Protein AF-A0A368FU07-F1 (afdb_monomer_lite)

Foldseek 3Di:
DVVLLVVVVVVCVVVVHQPLLDQEEEAFDADDDPPVQVVSCVVSHDNVHYYHYAYPHPCSVVVSVVVVVVCCVVVVPVPSPPD

Structure (mmCIF, N/CA/C/O back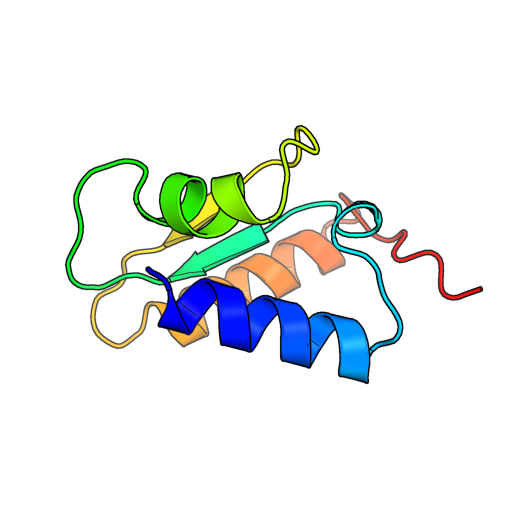bone):
data_AF-A0A368FU07-F1
#
_entry.id   AF-A0A368FU07-F1
#
loop_
_atom_site.group_PDB
_atom_site.id
_atom_site.type_symbol
_atom_site.label_atom_id
_atom_site.label_alt_id
_atom_site.label_comp_id
_atom_site.label_asym_id
_atom_site.label_entity_id
_atom_site.label_seq_id
_atom_site.pdbx_PDB_ins_code
_atom_site.Cartn_x
_atom_site.Cartn_y
_atom_site.Cartn_z
_atom_site.occupancy
_atom_site.B_iso_or_equiv
_atom_site.auth_seq_id
_atom_site.auth_comp_id
_atom_site.auth_asym_id
_atom_site.auth_atom_id
_atom_site.pdbx_PDB_model_num
ATOM 1 N N . MET A 1 1 ? -3.862 -1.668 -12.724 1.00 65.44 1 MET A N 1
ATOM 2 C CA . MET A 1 1 ? -4.623 -1.358 -11.491 1.00 65.44 1 MET A CA 1
ATOM 3 C C . MET A 1 1 ? -5.225 -2.614 -10.872 1.00 65.44 1 MET A C 1
ATOM 5 O O . MET A 1 1 ? -4.925 -2.844 -9.713 1.00 65.44 1 MET A O 1
ATOM 9 N N . LEU A 1 2 ? -5.918 -3.472 -11.640 1.00 74.56 2 LEU A N 1
ATOM 10 C CA . LEU A 1 2 ? -6.496 -4.741 -11.146 1.00 74.56 2 LEU A CA 1
ATOM 11 C C . LEU A 1 2 ? -5.533 -5.603 -10.307 1.00 74.56 2 LEU A C 1
ATOM 13 O O . LEU A 1 2 ? -5.875 -6.071 -9.229 1.00 74.56 2 LEU A O 1
ATOM 17 N N . CYS A 1 3 ? -4.295 -5.753 -10.786 1.00 83.25 3 CYS A N 1
ATOM 18 C CA . CYS A 1 3 ? -3.252 -6.507 -10.091 1.00 83.25 3 CYS A CA 1
ATOM 19 C C . CYS A 1 3 ? -2.967 -5.944 -8.685 1.00 83.25 3 CYS A C 1
ATOM 21 O O . CYS A 1 3 ? -2.922 -6.697 -7.723 1.00 83.25 3 CYS A O 1
ATOM 23 N N . ALA A 1 4 ? -2.858 -4.618 -8.534 1.00 84.19 4 ALA A N 1
ATOM 24 C CA . ALA A 1 4 ? -2.594 -3.994 -7.235 1.00 84.19 4 ALA A CA 1
ATOM 25 C C . ALA A 1 4 ? -3.735 -4.241 -6.232 1.00 84.19 4 ALA A C 1
ATOM 27 O O . ALA A 1 4 ? -3.477 -4.529 -5.070 1.00 84.19 4 ALA A O 1
ATOM 28 N N . GLN A 1 5 ? -4.987 -4.184 -6.689 1.00 86.31 5 GLN A N 1
ATOM 29 C CA . GLN A 1 5 ? -6.167 -4.435 -5.853 1.00 86.31 5 GLN A CA 1
ATOM 30 C C . GLN A 1 5 ? -6.218 -5.886 -5.364 1.00 86.31 5 GLN A C 1
ATOM 32 O O . GLN A 1 5 ? -6.511 -6.140 -4.195 1.00 86.31 5 GLN A O 1
ATOM 37 N N . LEU A 1 6 ? -5.860 -6.833 -6.234 1.00 90.88 6 LEU A N 1
ATOM 38 C CA . LEU A 1 6 ? -5.764 -8.244 -5.873 1.00 90.88 6 LEU A CA 1
ATOM 39 C C . LEU A 1 6 ? -4.714 -8.473 -4.775 1.00 90.88 6 LEU A C 1
ATOM 41 O O . LEU A 1 6 ? -5.013 -9.091 -3.762 1.00 90.88 6 LEU A O 1
ATOM 45 N N . TRP A 1 7 ? -3.506 -7.924 -4.924 1.00 90.94 7 TRP A N 1
ATOM 46 C CA . TRP A 1 7 ? -2.459 -8.096 -3.908 1.00 90.94 7 TRP A CA 1
ATOM 47 C C . TRP A 1 7 ? -2.819 -7.454 -2.569 1.00 90.94 7 TRP A C 1
ATOM 49 O O . TRP A 1 7 ? -2.521 -8.026 -1.525 1.00 90.94 7 TRP A O 1
ATOM 59 N N . VAL A 1 8 ? -3.489 -6.298 -2.585 1.00 91.31 8 VAL A N 1
ATOM 60 C CA . VAL A 1 8 ? -3.956 -5.654 -1.350 1.00 91.31 8 VAL A CA 1
ATOM 61 C C . VAL A 1 8 ? -5.011 -6.511 -0.653 1.00 91.31 8 VAL A C 1
ATOM 63 O O . VAL A 1 8 ? -4.913 -6.721 0.549 1.00 91.31 8 VAL A O 1
ATOM 66 N N . THR A 1 9 ? -5.996 -7.040 -1.381 1.00 92.06 9 THR A N 1
ATOM 67 C CA . THR A 1 9 ? -7.037 -7.893 -0.777 1.00 92.06 9 THR A CA 1
ATOM 68 C C . THR A 1 9 ? -6.476 -9.197 -0.221 1.00 92.06 9 THR A C 1
ATOM 70 O O . THR A 1 9 ? -6.838 -9.564 0.891 1.00 92.06 9 THR A O 1
ATOM 73 N N . ILE A 1 10 ? -5.539 -9.840 -0.925 1.00 95.06 10 ILE A N 1
ATOM 74 C CA . ILE A 1 10 ? -4.842 -11.038 -0.430 1.00 95.06 10 ILE A CA 1
ATOM 75 C C . ILE A 1 10 ? -4.057 -10.727 0.851 1.00 95.06 10 ILE A C 1
ATOM 77 O O . ILE A 1 10 ? -4.156 -11.471 1.820 1.00 95.06 10 ILE A O 1
ATOM 81 N N . ALA A 1 11 ? -3.306 -9.621 0.886 1.00 91.81 11 ALA A N 1
ATOM 82 C CA . ALA A 1 11 ? -2.536 -9.238 2.070 1.00 91.81 11 ALA A CA 1
ATOM 83 C C . ALA A 1 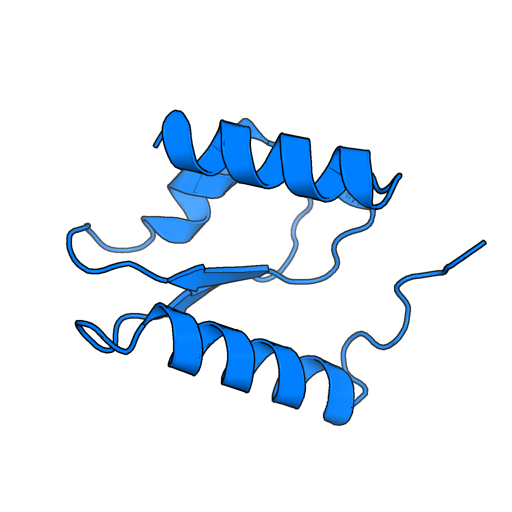11 ? -3.434 -8.908 3.276 1.00 91.81 11 ALA A C 1
ATOM 85 O O . ALA A 1 11 ? -3.101 -9.233 4.411 1.00 91.81 11 ALA A O 1
ATOM 86 N N . LEU A 1 12 ? -4.583 -8.273 3.036 1.00 91.81 12 LEU A N 1
ATOM 87 C CA . LEU A 1 12 ? -5.568 -7.994 4.081 1.00 91.81 12 LEU A CA 1
ATOM 88 C C . LEU A 1 12 ? -6.195 -9.279 4.632 1.00 91.81 12 LEU A C 1
ATOM 90 O O . LEU A 1 12 ? -6.332 -9.404 5.848 1.00 91.81 12 LEU A O 1
ATOM 94 N N . ASP A 1 13 ? -6.530 -10.231 3.759 1.00 94.44 13 ASP A N 1
ATOM 95 C CA . ASP A 1 13 ? -7.093 -11.530 4.143 1.00 94.44 13 ASP A CA 1
ATOM 96 C C . ASP A 1 13 ? -6.099 -12.363 4.968 1.00 94.44 13 ASP A C 1
ATOM 98 O O . ASP A 1 13 ? -6.462 -12.884 6.024 1.00 94.44 13 ASP A O 1
ATOM 102 N N . ASP A 1 14 ? -4.823 -12.381 4.568 1.00 95.44 14 ASP A N 1
ATOM 103 C CA . ASP A 1 14 ? -3.735 -13.036 5.311 1.00 95.44 14 ASP A CA 1
ATOM 104 C C . ASP A 1 14 ? -3.599 -12.472 6.739 1.00 95.44 14 ASP A C 1
ATOM 106 O O . ASP A 1 14 ? -3.447 -13.208 7.717 1.00 95.44 14 ASP A O 1
ATOM 110 N N . CYS A 1 15 ? -3.770 -11.155 6.887 1.00 92.06 15 CYS A N 1
ATOM 111 C CA . CYS A 1 15 ? -3.777 -10.475 8.181 1.00 92.06 15 CYS A CA 1
ATOM 112 C C . CYS A 1 15 ? -5.132 -10.516 8.914 1.00 92.06 15 CYS A C 1
ATOM 114 O O . CYS A 1 15 ? -5.220 -10.000 10.029 1.00 92.06 15 CYS A O 1
ATOM 116 N N . LYS A 1 16 ? -6.185 -11.103 8.327 1.00 92.69 16 LYS A N 1
ATOM 117 C CA . LYS A 1 16 ? -7.574 -11.072 8.833 1.00 92.69 16 LYS A CA 1
ATOM 118 C C . LYS A 1 16 ? -8.093 -9.655 9.114 1.00 92.69 16 LYS A C 1
ATOM 120 O O . LYS A 1 16 ? -8.888 -9.448 10.033 1.00 92.69 16 LYS A O 1
ATOM 125 N N . LEU A 1 17 ? -7.647 -8.685 8.323 1.00 91.19 17 LEU A N 1
ATOM 126 C CA . LEU A 1 17 ? -8.065 -7.290 8.398 1.00 91.19 17 LEU A CA 1
ATOM 127 C C . LEU A 1 17 ? -9.005 -6.958 7.244 1.00 91.19 17 LEU A C 1
ATOM 129 O O . LEU A 1 17 ? -8.922 -7.511 6.150 1.00 91.19 17 LEU A O 1
ATOM 133 N N . LYS A 1 18 ? -9.900 -6.00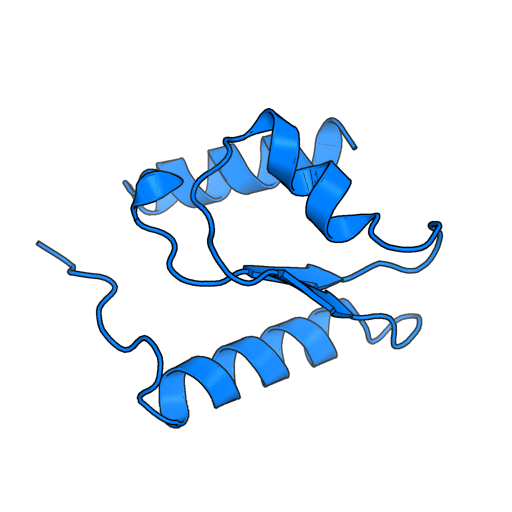6 7.473 1.00 90.75 18 LYS A N 1
ATOM 134 C CA . LYS A 1 18 ? -10.702 -5.391 6.418 1.00 90.75 18 LYS A CA 1
ATOM 135 C C . LYS A 1 18 ? -10.019 -4.119 5.945 1.00 90.75 18 LYS A C 1
ATOM 137 O O . LYS A 1 18 ? -9.294 -3.464 6.688 1.00 90.75 18 LYS A O 1
ATOM 142 N N . TYR A 1 19 ? -10.328 -3.694 4.721 1.00 89.56 19 TYR A N 1
ATOM 143 C CA . TYR A 1 19 ? -9.836 -2.410 4.215 1.00 89.56 19 TYR A CA 1
ATOM 144 C C . TYR A 1 19 ? -10.275 -1.217 5.092 1.00 89.56 19 TYR A C 1
ATOM 146 O O . TYR A 1 19 ? -9.550 -0.235 5.209 1.00 89.56 19 TYR A O 1
ATOM 154 N N . SER A 1 20 ? -11.421 -1.329 5.775 1.00 90.19 20 SER A N 1
ATOM 155 C CA . SER A 1 20 ? -11.902 -0.355 6.767 1.00 90.19 20 SER A CA 1
ATOM 156 C C . SER A 1 20 ? -11.023 -0.226 8.014 1.00 90.19 20 SER A C 1
ATOM 158 O O . SER A 1 20 ? -11.148 0.762 8.729 1.00 90.19 20 SER A O 1
ATOM 160 N N . ASP A 1 21 ? -10.173 -1.215 8.290 1.00 89.81 21 ASP A N 1
ATOM 161 C CA . ASP A 1 21 ? -9.297 -1.232 9.466 1.00 89.81 21 ASP A CA 1
ATOM 162 C C . ASP A 1 21 ? -7.962 -0.522 9.186 1.00 89.81 21 ASP A C 1
ATOM 164 O O . ASP A 1 21 ? -7.189 -0.236 10.100 1.00 89.81 21 ASP A O 1
ATOM 168 N N . ILE A 1 22 ? -7.690 -0.213 7.915 1.00 89.44 22 ILE A N 1
ATOM 169 C CA . ILE A 1 22 ? -6.515 0.544 7.499 1.00 89.44 22 ILE A CA 1
ATOM 170 C C . ILE A 1 22 ? -6.734 2.015 7.828 1.00 89.44 22 ILE A C 1
ATOM 172 O O . ILE A 1 22 ? -7.780 2.578 7.530 1.00 89.44 22 ILE A O 1
ATOM 176 N N . GLN A 1 23 ? -5.729 2.651 8.428 1.00 90.38 23 GLN A N 1
ATOM 177 C CA . GLN A 1 23 ? -5.801 4.060 8.829 1.00 90.38 23 GLN A CA 1
ATOM 178 C C . GLN A 1 23 ? -5.083 4.992 7.847 1.00 90.38 23 GLN A C 1
ATOM 180 O O . GLN A 1 23 ? -5.398 6.178 7.772 1.00 90.38 23 GLN A O 1
ATOM 185 N N . GLN A 1 24 ? -4.118 4.462 7.093 1.00 89.88 24 GLN A N 1
ATOM 186 C CA . GLN A 1 24 ? -3.315 5.197 6.124 1.00 89.88 24 GLN A CA 1
ATOM 187 C C . GLN A 1 24 ? -2.686 4.226 5.122 1.00 89.88 24 GLN A C 1
ATOM 189 O O . GLN A 1 24 ? -2.407 3.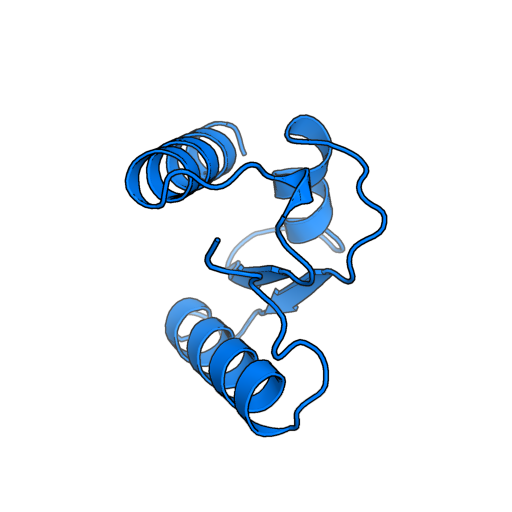077 5.465 1.00 89.88 24 GLN A O 1
ATOM 194 N N . ALA A 1 25 ? -2.445 4.681 3.893 1.00 91.88 25 ALA A N 1
ATOM 195 C CA . ALA A 1 25 ? -1.801 3.870 2.867 1.00 91.88 25 ALA A CA 1
ATOM 196 C C . ALA A 1 25 ? -0.661 4.617 2.172 1.00 91.88 25 ALA A C 1
ATOM 198 O O . ALA A 1 25 ? -0.768 5.805 1.865 1.00 91.88 25 ALA A O 1
ATOM 199 N N . THR A 1 26 ? 0.400 3.885 1.848 1.00 94.19 26 THR A N 1
ATOM 200 C CA . THR A 1 26 ? 1.528 4.388 1.061 1.00 94.19 26 THR A CA 1
ATOM 201 C C . THR A 1 26 ? 1.634 3.554 -0.205 1.00 94.19 26 THR A C 1
ATOM 203 O O . THR A 1 26 ? 1.786 2.336 -0.137 1.00 94.19 26 THR A O 1
ATOM 206 N N . VAL A 1 27 ? 1.519 4.193 -1.368 1.00 93.94 27 VAL A N 1
ATOM 207 C CA . VAL A 1 27 ? 1.444 3.512 -2.663 1.00 93.94 27 VAL A CA 1
ATOM 208 C C . VAL A 1 27 ? 2.626 3.920 -3.529 1.00 93.94 27 VAL A C 1
ATOM 210 O O . VAL A 1 27 ? 2.728 5.066 -3.969 1.00 93.94 27 VAL A O 1
ATOM 213 N N . GLY A 1 28 ? 3.525 2.966 -3.764 1.00 93.12 28 GLY A N 1
ATOM 214 C CA . GLY A 1 28 ? 4.677 3.129 -4.644 1.00 93.12 28 GLY A CA 1
ATOM 215 C C . GLY A 1 28 ? 4.296 2.983 -6.118 1.00 93.12 28 GLY A C 1
ATOM 216 O O . GLY A 1 28 ? 3.599 2.035 -6.479 1.00 93.12 28 GLY A O 1
ATOM 217 N N . TYR A 1 29 ? 4.774 3.879 -6.980 1.00 91.31 29 TYR A N 1
ATOM 218 C CA . TYR A 1 29 ? 4.580 3.781 -8.429 1.00 91.31 29 TYR A CA 1
ATOM 219 C C . TYR A 1 29 ? 5.779 4.339 -9.198 1.00 91.31 29 TYR A C 1
ATOM 221 O O . TYR A 1 29 ? 6.458 5.250 -8.735 1.00 91.31 29 TYR A O 1
ATOM 229 N N . LEU A 1 30 ? 6.019 3.783 -10.388 1.00 90.50 30 LEU A N 1
ATOM 230 C CA . LEU A 1 30 ? 7.067 4.233 -11.310 1.00 90.50 30 LEU A CA 1
ATOM 231 C C . LEU A 1 30 ? 6.469 4.954 -12.523 1.00 90.50 30 LEU A C 1
ATOM 233 O O . LEU A 1 30 ? 6.869 6.063 -12.861 1.00 90.50 30 LEU A O 1
ATOM 237 N N . PHE A 1 31 ? 5.474 4.323 -13.149 1.00 87.12 31 PHE A N 1
ATOM 238 C CA . PHE A 1 31 ? 4.759 4.855 -14.304 1.00 87.12 31 PHE A CA 1
ATOM 239 C C . PHE A 1 31 ? 3.299 5.098 -13.925 1.00 87.12 31 PHE A C 1
ATOM 241 O O . PHE A 1 31 ? 2.587 4.172 -13.535 1.00 87.12 31 PHE A O 1
ATOM 248 N N . GLY A 1 32 ? 2.855 6.349 -14.017 1.00 85.62 32 GLY A N 1
ATOM 249 C CA . GLY A 1 32 ? 1.496 6.742 -13.667 1.00 85.62 32 GLY A CA 1
ATOM 250 C C . GLY A 1 32 ? 1.323 8.255 -13.665 1.00 85.62 32 GLY A C 1
ATOM 251 O O . GLY A 1 32 ? 2.293 9.001 -13.548 1.00 85.62 32 GLY A O 1
ATOM 252 N N . GLY A 1 33 ? 0.075 8.698 -13.810 1.00 85.12 33 GLY A N 1
ATOM 253 C CA . GLY A 1 33 ? -0.291 10.098 -13.621 1.00 85.12 33 GLY A CA 1
ATOM 254 C C . GLY A 1 33 ? -0.372 10.478 -12.143 1.00 85.12 33 GLY A C 1
ATOM 255 O O . GLY A 1 33 ? -0.188 9.647 -11.245 1.00 85.12 33 GLY A O 1
ATOM 256 N N . THR A 1 34 ? -0.707 11.742 -11.891 1.00 86.19 34 THR A N 1
ATOM 257 C CA . THR A 1 34 ? -1.049 12.197 -10.544 1.00 86.19 34 THR A CA 1
ATOM 258 C C . THR A 1 34 ? -2.190 11.353 -9.978 1.00 86.19 34 THR A C 1
ATOM 260 O O . THR A 1 34 ? -3.061 10.857 -10.694 1.00 86.19 34 THR A O 1
ATOM 263 N N . CYS A 1 35 ? -2.154 11.147 -8.668 1.00 88.19 35 CYS A N 1
ATOM 264 C CA . CYS A 1 35 ? -3.160 10.393 -7.927 1.00 88.19 35 CYS A CA 1
ATOM 265 C C . CYS A 1 35 ? -3.355 8.910 -8.325 1.00 88.19 35 CYS A C 1
ATOM 267 O O . CYS A 1 35 ? -4.391 8.310 -8.019 1.00 88.19 35 CYS A O 1
ATOM 269 N N . CYS A 1 36 ? -2.386 8.287 -9.005 1.00 89.12 36 CYS A N 1
ATOM 270 C CA . CYS A 1 36 ? -2.506 6.891 -9.435 1.00 89.12 36 CYS A CA 1
ATOM 271 C C . CYS A 1 36 ? -2.614 5.894 -8.267 1.00 89.12 36 CYS A C 1
ATOM 273 O O . CYS A 1 36 ? -3.296 4.878 -8.408 1.00 89.12 36 CYS A O 1
ATOM 275 N N . GLY A 1 37 ? -2.019 6.190 -7.108 1.00 89.00 37 GLY A N 1
ATOM 276 C CA . GLY A 1 37 ? -2.141 5.370 -5.908 1.00 89.00 37 GLY A CA 1
ATOM 277 C C . GLY A 1 37 ? -3.518 5.459 -5.259 1.00 89.00 37 GLY A C 1
ATOM 278 O O . GLY A 1 37 ? -4.070 4.431 -4.875 1.00 89.00 37 GLY A O 1
ATOM 279 N N . GLN A 1 38 ? -4.142 6.643 -5.226 1.00 91.25 38 GLN A N 1
ATOM 280 C CA . GLN A 1 38 ? -5.540 6.757 -4.803 1.00 91.25 38 GLN A CA 1
ATOM 281 C C . GLN A 1 38 ? -6.451 5.980 -5.749 1.00 91.25 38 GLN A C 1
ATOM 283 O O . GLN A 1 38 ? -7.274 5.193 -5.294 1.00 91.25 38 GLN A O 1
ATOM 288 N N . ARG A 1 39 ? -6.263 6.130 -7.068 1.00 90.75 39 ARG A N 1
ATOM 289 C CA . ARG A 1 39 ? -7.051 5.384 -8.059 1.00 90.75 39 ARG A CA 1
ATOM 290 C C . ARG A 1 39 ? -6.887 3.871 -7.902 1.00 90.75 39 ARG A C 1
ATOM 292 O O . ARG A 1 39 ? -7.858 3.144 -8.094 1.00 90.75 39 ARG A O 1
ATOM 299 N N . ALA A 1 40 ? -5.694 3.397 -7.540 1.00 90.06 40 ALA A N 1
ATOM 300 C CA . ALA A 1 40 ? -5.464 1.983 -7.263 1.00 90.06 40 ALA A CA 1
ATOM 301 C C . ALA A 1 40 ? -6.295 1.482 -6.069 1.00 90.06 40 ALA A C 1
ATOM 303 O O . ALA A 1 40 ? -6.753 0.344 -6.103 1.00 90.06 40 ALA A O 1
ATOM 304 N N . LEU A 1 41 ? -6.540 2.322 -5.060 1.00 90.50 41 LEU A N 1
ATOM 305 C CA . LEU A 1 41 ? -7.262 1.946 -3.843 1.0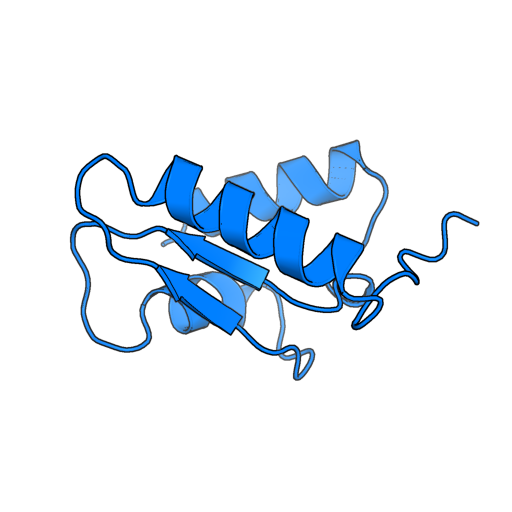0 90.50 41 LEU A CA 1
ATOM 306 C C . LEU A 1 41 ? -8.764 2.278 -3.857 1.00 90.50 41 LEU A C 1
ATOM 308 O O . LEU A 1 41 ? -9.512 1.637 -3.132 1.00 90.50 41 LEU A O 1
ATOM 312 N N . TYR A 1 42 ? -9.238 3.212 -4.687 1.00 88.19 42 TYR A N 1
ATOM 313 C CA . TYR A 1 42 ? -10.653 3.627 -4.707 1.00 88.19 42 TYR A CA 1
ATOM 314 C C . TYR A 1 42 ? -11.643 2.484 -4.937 1.00 88.19 42 TYR A C 1
ATOM 316 O O . TYR A 1 42 ? -12.707 2.467 -4.325 1.00 88.19 42 TYR A O 1
ATOM 324 N N . GLU A 1 43 ? -11.281 1.509 -5.770 1.00 85.62 43 GLU A N 1
ATOM 325 C CA . GLU A 1 43 ? -12.129 0.340 -6.045 1.00 85.62 43 GLU A CA 1
ATOM 326 C C . GLU A 1 43 ? -12.202 -0.633 -4.845 1.00 85.62 43 GLU A C 1
ATOM 328 O O . GLU A 1 43 ? -13.079 -1.489 -4.805 1.00 85.62 43 GLU A O 1
ATOM 333 N N . LEU A 1 44 ? -11.304 -0.508 -3.855 1.00 86.50 44 LEU A N 1
ATOM 334 C CA . LEU A 1 44 ? -11.355 -1.272 -2.598 1.00 86.50 44 LEU A CA 1
ATOM 335 C C . LEU A 1 44 ? -12.280 -0.626 -1.557 1.00 86.50 44 LEU A C 1
ATOM 337 O O . LEU A 1 44 ? -12.739 -1.301 -0.636 1.00 86.50 44 LEU A O 1
ATOM 341 N N . GLY A 1 45 ? -12.557 0.673 -1.697 1.00 86.38 45 GLY A N 1
ATOM 342 C CA . GLY A 1 45 ? -13.487 1.412 -0.852 1.00 86.38 45 GLY A CA 1
ATOM 343 C C . GLY A 1 45 ? -13.069 2.862 -0.602 1.00 86.38 45 GLY A C 1
ATOM 344 O O . GLY A 1 45 ? -11.894 3.219 -0.630 1.00 86.38 45 GLY A O 1
ATOM 345 N N . PHE A 1 46 ? -14.052 3.710 -0.299 1.00 85.94 46 PHE A N 1
ATOM 346 C CA . PHE A 1 46 ? -13.837 5.101 0.107 1.00 85.94 46 PHE A CA 1
ATOM 347 C C . PHE A 1 46 ? -13.889 5.223 1.632 1.00 85.94 46 PHE A C 1
ATOM 349 O O . PHE A 1 46 ? -14.915 5.570 2.208 1.00 85.94 46 PHE A O 1
ATOM 356 N N . THR A 1 47 ? -12.773 4.924 2.294 1.00 87.00 47 THR A N 1
ATOM 357 C CA . THR A 1 47 ? -12.656 4.961 3.764 1.00 87.00 47 THR A CA 1
ATOM 358 C C . THR A 1 47 ? -12.253 6.333 4.313 1.00 87.00 47 THR A C 1
ATOM 360 O O . THR A 1 47 ? -12.304 6.550 5.518 1.00 87.00 47 THR A O 1
ATOM 363 N N . GLY A 1 48 ? -11.850 7.271 3.446 1.00 87.81 48 GLY A N 1
ATOM 364 C CA . GLY A 1 48 ? -11.379 8.603 3.849 1.00 87.81 48 GLY A CA 1
ATOM 365 C C . GLY A 1 48 ? -9.959 8.623 4.426 1.00 87.81 48 GLY A C 1
ATOM 366 O O . GLY A 1 48 ? -9.525 9.651 4.942 1.00 87.81 48 GLY A O 1
ATOM 367 N N . ILE A 1 49 ? -9.228 7.508 4.335 1.00 90.00 49 ILE A N 1
ATOM 368 C CA . ILE A 1 49 ? -7.856 7.412 4.837 1.00 90.00 49 ILE A CA 1
ATOM 369 C C . ILE A 1 49 ? -6.907 8.292 4.013 1.00 90.00 49 ILE A C 1
ATOM 371 O O . ILE A 1 49 ? -7.083 8.417 2.795 1.00 90.00 49 ILE A O 1
ATOM 375 N N . PRO A 1 50 ? -5.861 8.874 4.621 1.00 90.62 50 PRO A N 1
ATOM 376 C CA . PRO A 1 50 ? -4.814 9.531 3.856 1.00 90.62 50 PRO A CA 1
ATOM 377 C C . PRO A 1 50 ? -4.054 8.510 2.997 1.00 90.62 50 PRO A C 1
ATOM 379 O O . PRO A 1 50 ? -3.758 7.398 3.442 1.00 90.62 50 PRO A O 1
ATOM 382 N N . ILE A 1 51 ? -3.723 8.896 1.763 1.00 91.56 51 ILE A N 1
ATOM 383 C CA . ILE A 1 51 ? -2.991 8.055 0.808 1.00 91.56 51 ILE A CA 1
ATOM 384 C C . ILE A 1 51 ? -1.788 8.837 0.282 1.00 91.56 51 ILE A C 1
ATOM 386 O O . ILE A 1 51 ? -1.948 9.871 -0.371 1.00 91.56 51 ILE A O 1
ATOM 390 N N . PHE A 1 52 ? -0.587 8.320 0.528 1.00 92.12 52 PHE A N 1
ATOM 391 C CA . PHE A 1 52 ? 0.662 8.898 0.044 1.00 92.12 52 PHE A CA 1
ATOM 392 C C . PHE A 1 52 ? 1.131 8.197 -1.225 1.00 92.12 52 PHE A C 1
ATOM 394 O O . PHE A 1 52 ? 1.394 6.996 -1.232 1.00 92.12 52 PHE A O 1
ATOM 401 N N . ASN A 1 53 ? 1.271 8.961 -2.305 1.00 92.75 53 ASN A N 1
ATOM 402 C CA . ASN A 1 53 ? 1.849 8.468 -3.550 1.00 92.75 53 ASN A CA 1
ATOM 403 C C . ASN A 1 53 ? 3.364 8.637 -3.498 1.00 92.75 53 ASN A C 1
ATOM 405 O O . ASN A 1 53 ? 3.851 9.761 -3.396 1.00 92.75 53 ASN A O 1
ATOM 409 N N . VAL A 1 54 ? 4.101 7.536 -3.603 1.00 93.62 54 VAL A N 1
ATOM 410 C CA . VAL A 1 54 ? 5.561 7.534 -3.510 1.00 93.62 54 VAL A CA 1
ATOM 411 C C . VAL A 1 54 ? 6.148 7.168 -4.859 1.00 93.62 54 VAL A C 1
ATOM 413 O O . VAL A 1 54 ? 5.920 6.075 -5.371 1.00 93.62 54 VAL A O 1
ATOM 416 N N . ASN A 1 55 ? 6.927 8.086 -5.417 1.00 93.44 55 ASN A N 1
ATOM 417 C CA . ASN A 1 55 ? 7.708 7.844 -6.619 1.00 93.44 55 ASN A CA 1
ATOM 418 C C . ASN A 1 55 ? 9.160 8.225 -6.343 1.00 93.44 55 ASN A C 1
ATOM 420 O O . ASN A 1 55 ? 9.504 9.399 -6.239 1.00 93.44 55 ASN A O 1
ATOM 424 N N . ASN A 1 56 ? 9.990 7.203 -6.191 1.00 94.06 56 ASN A N 1
ATOM 425 C CA . ASN A 1 56 ? 11.437 7.299 -6.077 1.00 94.06 56 ASN A CA 1
ATOM 426 C C . ASN A 1 56 ? 12.085 6.265 -7.005 1.00 94.06 56 ASN A C 1
ATOM 428 O O . ASN A 1 56 ? 12.885 5.426 -6.586 1.00 94.06 56 ASN A O 1
ATOM 432 N N . ALA A 1 57 ? 11.645 6.257 -8.266 1.00 92.62 57 ALA A N 1
ATOM 433 C CA . ALA A 1 57 ? 12.091 5.306 -9.273 1.00 92.62 57 ALA A CA 1
ATOM 434 C C . ALA A 1 57 ? 12.021 3.844 -8.761 1.00 92.62 57 ALA A C 1
ATOM 436 O O . ALA A 1 57 ? 11.029 3.433 -8.148 1.00 92.62 57 ALA A O 1
ATOM 437 N N . CYS A 1 58 ? 13.079 3.056 -8.964 1.00 94.44 58 CYS A N 1
ATOM 438 C CA . CYS A 1 58 ? 13.179 1.670 -8.494 1.00 94.44 58 CYS A CA 1
ATOM 439 C C . CYS A 1 58 ? 13.097 1.530 -6.963 1.00 94.44 58 CYS A C 1
ATOM 441 O O . CYS A 1 58 ? 12.745 0.467 -6.461 1.00 94.44 58 CYS A O 1
ATOM 443 N N . ALA A 1 59 ? 13.389 2.595 -6.213 1.00 94.56 59 ALA A N 1
ATOM 444 C CA . ALA A 1 59 ? 13.346 2.609 -4.756 1.00 94.56 59 ALA A CA 1
ATOM 445 C C . ALA A 1 59 ? 11.969 3.008 -4.195 1.00 94.56 59 ALA A C 1
ATOM 447 O O . ALA A 1 59 ? 11.829 3.187 -2.987 1.00 94.56 59 ALA A O 1
ATOM 448 N N . SER A 1 60 ? 10.932 3.151 -5.030 1.00 93.81 60 SER A N 1
ATOM 449 C CA . SER A 1 60 ? 9.588 3.555 -4.580 1.00 93.81 60 SER A CA 1
ATOM 450 C C . SER A 1 60 ? 9.006 2.613 -3.522 1.00 93.81 60 SER A C 1
ATOM 452 O O . SER A 1 60 ? 8.385 3.075 -2.569 1.00 93.81 60 SER A O 1
ATOM 454 N N . GLY A 1 61 ? 9.243 1.303 -3.656 1.00 90.81 61 GLY A N 1
ATOM 455 C CA . GLY A 1 61 ? 8.768 0.305 -2.693 1.00 90.81 61 GLY A CA 1
ATOM 456 C C . GLY A 1 61 ? 9.416 0.457 -1.314 1.00 90.81 61 GLY A C 1
ATOM 457 O O . GLY A 1 61 ? 8.715 0.572 -0.312 1.00 90.81 61 GLY A O 1
ATOM 458 N N . SER A 1 62 ? 10.750 0.530 -1.255 1.00 94.81 62 SER A N 1
ATOM 459 C CA . SER A 1 62 ? 11.487 0.709 0.005 1.00 94.81 62 SER A CA 1
ATOM 460 C C . SER A 1 62 ? 11.259 2.088 0.622 1.00 94.81 62 SER A C 1
ATOM 462 O O . SER A 1 62 ? 11.099 2.192 1.835 1.00 94.81 62 SER A O 1
ATOM 464 N N . SER A 1 63 ? 11.162 3.133 -0.203 1.00 95.69 63 SER A N 1
ATOM 465 C CA . SER A 1 63 ? 10.812 4.487 0.245 1.00 95.69 63 SER A CA 1
ATOM 466 C C . SER A 1 63 ? 9.411 4.514 0.858 1.00 95.69 63 SER A C 1
ATOM 468 O O . SER A 1 63 ? 9.209 5.109 1.912 1.00 95.69 63 SER A O 1
ATOM 470 N N . GLY A 1 64 ? 8.450 3.821 0.237 1.00 93.56 64 GLY A N 1
ATOM 471 C CA . GLY A 1 64 ? 7.097 3.685 0.766 1.00 93.56 64 GLY A CA 1
ATOM 472 C C . GLY A 1 64 ? 7.060 2.941 2.101 1.00 93.56 64 GLY A C 1
ATOM 473 O O . GLY A 1 64 ? 6.418 3.402 3.040 1.00 93.56 64 GLY A O 1
ATOM 474 N N . LEU A 1 65 ? 7.805 1.838 2.222 1.00 91.94 65 LEU A N 1
ATOM 475 C CA . LEU A 1 65 ? 7.901 1.078 3.470 1.00 91.94 65 LEU A CA 1
ATOM 476 C C . LEU A 1 65 ? 8.571 1.886 4.592 1.00 91.94 65 LEU A C 1
ATOM 478 O O . LEU A 1 65 ? 8.108 1.864 5.732 1.00 91.94 65 LEU A O 1
ATOM 482 N N . PHE A 1 66 ? 9.634 2.624 4.272 1.00 94.00 66 PHE A N 1
ATOM 483 C CA . PHE A 1 66 ? 10.298 3.521 5.215 1.00 94.00 66 PHE A CA 1
ATOM 484 C C . PHE A 1 66 ? 9.343 4.610 5.721 1.00 94.00 66 PHE A C 1
ATOM 486 O O . PHE A 1 66 ? 9.269 4.844 6.925 1.00 94.00 66 PHE A O 1
ATOM 493 N N . LEU A 1 67 ? 8.552 5.215 4.829 1.00 92.81 67 LEU A N 1
ATOM 494 C CA . LEU A 1 67 ? 7.518 6.175 5.215 1.00 92.81 67 LEU A CA 1
ATOM 495 C C . LEU A 1 67 ? 6.457 5.533 6.118 1.00 92.81 67 LEU A C 1
ATOM 497 O O . LEU A 1 67 ? 6.164 6.091 7.171 1.00 92.81 67 LEU A O 1
ATOM 501 N N . CYS A 1 68 ? 5.943 4.343 5.778 1.00 91.12 68 CYS A N 1
ATOM 502 C CA . CYS A 1 68 ? 5.016 3.604 6.649 1.00 91.12 68 CYS A CA 1
ATOM 503 C C . CYS A 1 68 ? 5.594 3.385 8.052 1.00 91.12 68 CYS A C 1
ATOM 505 O O . CYS A 1 68 ? 4.894 3.567 9.044 1.00 91.12 68 CYS A O 1
ATOM 507 N N . LYS A 1 69 ? 6.877 3.022 8.148 1.00 91.12 69 LYS A N 1
ATOM 508 C CA . LYS A 1 69 ? 7.551 2.856 9.437 1.00 91.12 69 LYS A CA 1
ATOM 509 C C . LYS A 1 69 ? 7.564 4.163 10.233 1.00 91.12 69 LYS A C 1
ATOM 511 O O . LYS A 1 69 ? 7.179 4.157 11.395 1.00 91.12 69 LYS A O 1
ATOM 516 N N . GLN A 1 70 ? 7.950 5.275 9.608 1.00 91.25 70 GLN A N 1
ATOM 517 C CA . GLN A 1 70 ? 7.969 6.589 10.261 1.00 91.25 70 GLN A CA 1
ATOM 518 C C . GLN A 1 70 ? 6.578 7.029 10.735 1.00 91.25 70 GLN A C 1
ATOM 520 O O . GLN A 1 70 ? 6.449 7.593 11.813 1.00 91.25 70 GLN A O 1
ATOM 525 N N . ILE A 1 71 ? 5.537 6.727 9.958 1.00 87.62 71 ILE A N 1
ATOM 526 C CA . ILE A 1 71 ? 4.131 6.981 10.296 1.00 87.62 71 ILE A CA 1
ATOM 527 C C . ILE A 1 71 ? 3.692 6.197 11.546 1.00 87.62 71 ILE A C 1
ATOM 529 O O . ILE A 1 71 ? 2.939 6.708 12.377 1.00 87.62 71 ILE A O 1
ATOM 533 N N . ILE A 1 72 ? 4.141 4.947 11.678 1.00 86.69 72 ILE A N 1
ATOM 534 C CA . ILE A 1 72 ? 3.853 4.115 12.851 1.00 86.69 72 ILE A CA 1
ATOM 535 C C . ILE A 1 72 ? 4.640 4.630 14.064 1.00 86.69 72 ILE A C 1
ATOM 537 O O . ILE A 1 72 ? 4.068 4.819 15.136 1.00 86.69 72 ILE A O 1
ATOM 541 N N . GLU A 1 73 ? 5.937 4.900 13.891 1.00 88.94 73 GLU A N 1
ATOM 542 C CA . GLU A 1 73 ? 6.837 5.364 14.957 1.00 88.94 73 GLU A CA 1
ATOM 543 C C . GLU A 1 73 ? 6.492 6.767 15.471 1.00 88.94 73 GLU A C 1
ATOM 545 O O . GLU A 1 73 ? 6.705 7.054 16.647 1.00 88.94 73 GLU A O 1
ATOM 550 N N . SER A 1 74 ? 5.920 7.635 14.633 1.00 85.75 7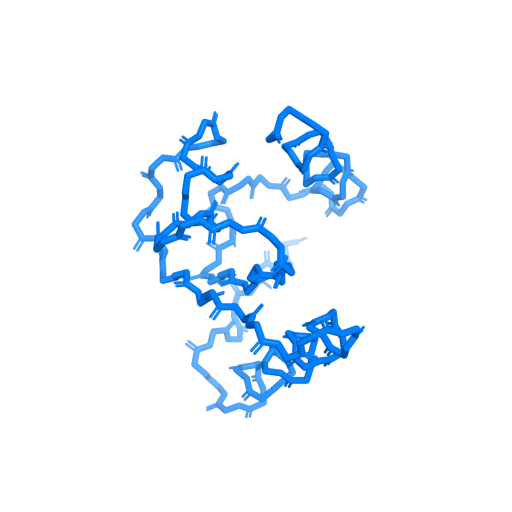4 SER A N 1
ATOM 551 C CA . SER A 1 74 ? 5.485 8.976 15.038 1.00 85.75 74 SER A CA 1
ATOM 552 C C . SER A 1 74 ? 4.255 8.967 15.953 1.00 85.75 74 SER A C 1
ATOM 554 O O . SER A 1 74 ? 3.875 10.015 16.476 1.00 85.75 74 SER A O 1
ATOM 556 N N . GLY A 1 75 ? 3.611 7.810 16.145 1.00 77.88 75 GLY A N 1
ATOM 557 C CA . GLY A 1 75 ? 2.411 7.663 16.967 1.00 77.88 75 GLY A CA 1
ATOM 558 C C . GLY A 1 75 ? 1.130 8.169 16.301 1.00 77.88 75 GLY A C 1
ATOM 559 O O . GLY A 1 75 ? 0.094 8.231 16.959 1.00 77.88 75 GLY A O 1
ATOM 560 N N . TRP A 1 76 ? 1.166 8.512 15.008 1.00 66.88 76 TRP A N 1
ATOM 561 C CA . TRP A 1 76 ? 0.007 9.073 14.307 1.00 66.88 76 TRP A CA 1
ATOM 562 C C . TRP A 1 76 ? -1.124 8.047 14.110 1.00 66.88 76 TRP A C 1
ATOM 564 O O . TRP A 1 76 ? -2.290 8.435 14.087 1.00 66.88 76 TRP A O 1
ATOM 574 N N . TYR A 1 77 ? -0.808 6.748 14.003 1.00 65.94 77 TYR A N 1
ATOM 575 C CA . TYR A 1 77 ? -1.790 5.694 13.685 1.00 65.94 77 TYR A CA 1
ATOM 576 C C . TYR A 1 77 ? -1.506 4.357 14.399 1.00 65.94 77 TYR A C 1
ATOM 578 O O . TYR A 1 77 ? -1.675 3.282 13.834 1.00 65.94 77 TYR A O 1
ATOM 586 N N . ALA A 1 78 ? -1.059 4.391 15.658 1.00 48.94 78 ALA A N 1
ATOM 587 C CA . ALA A 1 78 ? -0.707 3.192 16.435 1.00 48.94 78 ALA A CA 1
ATOM 588 C C . ALA A 1 78 ? -1.911 2.323 16.886 1.00 48.94 78 ALA A C 1
ATOM 590 O O . ALA A 1 78 ? -1.806 1.582 17.860 1.00 48.94 78 ALA A O 1
ATOM 591 N N . TYR A 1 79 ? -3.053 2.377 16.195 1.00 45.12 79 TYR A N 1
ATOM 592 C CA . TYR A 1 79 ? -4.225 1.561 16.512 1.00 45.12 79 TYR A CA 1
ATOM 593 C C . TYR A 1 79 ? -4.690 0.759 15.291 1.00 45.12 79 TYR A C 1
ATOM 595 O O . TYR A 1 79 ? -5.866 0.794 14.932 1.00 45.12 79 TYR A O 1
ATOM 603 N N . ILE A 1 80 ? -3.811 -0.075 14.720 1.00 47.41 80 ILE A N 1
ATOM 604 C CA . ILE A 1 80 ? -4.305 -1.371 14.236 1.00 47.41 80 ILE A CA 1
ATOM 605 C C . ILE A 1 80 ? -4.718 -2.106 15.506 1.00 47.41 80 ILE A C 1
ATOM 607 O O . ILE A 1 80 ? -3.891 -2.660 16.228 1.00 47.41 80 ILE A O 1
ATOM 611 N N . LYS A 1 81 ? -5.999 -1.982 15.848 1.00 35.53 81 LYS A N 1
ATOM 612 C CA . LYS A 1 81 ? -6.626 -2.637 16.988 1.00 35.53 81 LYS A CA 1
ATOM 613 C C . LYS A 1 81 ? -6.609 -4.138 16.704 1.00 35.53 81 LYS A C 1
ATOM 615 O O . LYS A 1 81 ? -7.600 -4.684 16.233 1.00 35.53 81 LYS A O 1
ATOM 620 N N . LEU A 1 82 ? -5.463 -4.780 16.941 1.00 28.06 82 LEU A N 1
ATOM 621 C CA . LEU A 1 82 ? -5.368 -6.225 17.096 1.00 28.06 82 LEU A CA 1
ATOM 622 C C . LEU A 1 82 ? -6.304 -6.564 18.253 1.00 28.06 82 LEU A C 1
ATOM 624 O O . LEU A 1 82 ? -6.034 -6.240 19.411 1.00 28.06 82 LEU A O 1
ATOM 628 N N . ARG A 1 83 ? -7.477 -7.064 17.886 1.00 30.55 83 ARG A N 1
ATOM 629 C CA . ARG A 1 83 ? -8.445 -7.624 18.810 1.00 30.55 83 ARG A CA 1
ATOM 630 C C . ARG A 1 83 ? -8.077 -9.069 19.093 1.00 30.55 83 ARG A C 1
ATOM 632 O O . ARG A 1 83 ? -7.590 -9.731 18.151 1.00 30.55 83 ARG A O 1
#

Radius of gyration: 12.7 Å; chains: 1; bounding box: 27×25×33 Å

pLDDT: mean 85.6, std 14.31, range [28.06, 95.69]

Secondary structure (DSSP, 8-state):
-HHHHHHHHHHHHHTT--GGG---EEEE-SS--TTHHHHHHHTT------EEEE-BTBTHHHHHHHHHHHHHHTTSS------

InterPro domains:
  IPR016039 Thiolase-like [G3DSA:3.40.47.10] (2-80)
  IPR016039 Thiolase-like [SSF53901] (11-79)
  IPR020615 Thiolase, acyl-enzyme intermediate active site [PS00098] (54-72)

Sequence (83 aa):
MLCAQLWVTIALDDCKLKYSDIQQATVGYLFGGTCCGQRALYELGFTGIPIFNVNNACASGSSGLFLCKQIIESGWYAYIKLR

Organism: Ancylostoma caninum (NCBI:txid29170)